Protein AF-A0A7J3Z7V3-F1 (afdb_monomer_lite)

Sequence (93 aa):
MSNAEVIDLGVFGKVTVVELSSSSAKICANIANYTEVCLTLEVKPLTQSAEIVVKELFERYKKIVVDGFVKGIQYAATIAEVEEKSGKSVMYT

Organism: NCBI:txid334771

Radius of gyration: 16.8 Å; chains: 1; bounding box: 42×27×48 Å

pLDDT: mean 79.25, std 12.27, range [44.72, 92.75]

Structure (mmCIF, N/CA/C/O backbone):
data_AF-A0A7J3Z7V3-F1
#
_entry.id   AF-A0A7J3Z7V3-F1
#
loop_
_atom_site.group_PDB
_atom_site.id
_atom_site.type_symbol
_atom_site.label_atom_id
_atom_site.label_alt_id
_atom_site.label_comp_id
_atom_site.label_asym_id
_atom_site.label_entity_id
_atom_site.label_seq_id
_atom_site.pdbx_PDB_ins_code
_atom_site.Cartn_x
_atom_site.Cartn_y
_atom_site.Cartn_z
_atom_site.occupancy
_atom_site.B_iso_or_equiv
_atom_site.auth_seq_id
_atom_site.auth_comp_id
_atom_site.auth_asym_id
_atom_site.auth_atom_id
_atom_site.pdbx_PDB_model_num
ATOM 1 N N . MET A 1 1 ? -20.052 6.006 1.309 1.00 45.41 1 MET A N 1
ATOM 2 C CA . MET A 1 1 ? -19.143 6.275 0.176 1.00 45.41 1 MET A CA 1
ATOM 3 C C . MET A 1 1 ? -17.777 5.770 0.604 1.00 45.41 1 MET A C 1
ATOM 5 O O . MET A 1 1 ? -17.318 6.211 1.647 1.00 45.41 1 MET A O 1
ATOM 9 N N . SER A 1 2 ? -17.195 4.788 -0.087 1.00 56.66 2 SER A N 1
ATOM 10 C CA . SER A 1 2 ? -15.824 4.347 0.203 1.00 56.66 2 SER A CA 1
ATOM 11 C C . SER A 1 2 ? -14.871 5.442 -0.262 1.00 56.66 2 SER A C 1
ATOM 13 O O . SER A 1 2 ? -14.895 5.805 -1.438 1.00 56.66 2 SER A O 1
ATOM 15 N N . ASN A 1 3 ? -14.090 6.006 0.656 1.00 77.00 3 ASN A N 1
ATOM 16 C CA . ASN A 1 3 ? -13.066 6.981 0.304 1.00 77.00 3 ASN A CA 1
ATOM 17 C C . ASN A 1 3 ? -11.900 6.224 -0.334 1.00 77.00 3 ASN A C 1
ATOM 19 O O . ASN A 1 3 ? -11.321 5.330 0.285 1.00 77.00 3 ASN A O 1
ATOM 23 N N . ALA A 1 4 ? -11.609 6.550 -1.591 1.00 85.81 4 ALA A N 1
ATOM 24 C CA . ALA A 1 4 ? -10.435 6.056 -2.287 1.00 85.81 4 ALA A CA 1
ATOM 25 C C . ALA A 1 4 ? -9.385 7.170 -2.323 1.00 85.81 4 ALA A C 1
ATOM 27 O O . ALA A 1 4 ? -9.639 8.246 -2.864 1.00 85.81 4 ALA A O 1
ATOM 28 N N . GLU A 1 5 ? -8.222 6.914 -1.738 1.00 91.06 5 GLU A N 1
ATOM 29 C CA . GLU A 1 5 ? -7.039 7.760 -1.860 1.00 91.06 5 GLU A CA 1
ATOM 30 C C . GLU A 1 5 ? -6.196 7.250 -3.032 1.00 91.06 5 GLU A C 1
ATOM 32 O O . GLU A 1 5 ? -5.967 6.047 -3.167 1.00 91.06 5 GLU A O 1
ATOM 37 N N . VAL A 1 6 ? -5.747 8.158 -3.899 1.00 90.31 6 VAL A N 1
ATOM 38 C CA . VAL A 1 6 ? -4.904 7.824 -5.051 1.00 90.31 6 VAL A CA 1
ATOM 39 C C . VAL A 1 6 ? -3.596 8.589 -4.936 1.00 90.31 6 VAL A C 1
ATOM 41 O O . VAL A 1 6 ? -3.587 9.817 -4.906 1.00 90.31 6 VAL A O 1
ATOM 44 N N . ILE A 1 7 ? -2.497 7.845 -4.902 1.00 90.06 7 ILE A N 1
ATOM 45 C CA . ILE A 1 7 ? -1.132 8.354 -4.909 1.00 90.06 7 ILE A CA 1
ATOM 46 C C . ILE A 1 7 ? -0.588 8.141 -6.319 1.00 90.06 7 ILE A C 1
ATOM 48 O O . ILE A 1 7 ? -0.335 7.008 -6.739 1.00 90.06 7 ILE A O 1
ATOM 52 N N . ASP A 1 8 ? -0.448 9.237 -7.056 1.00 88.38 8 ASP A N 1
ATOM 53 C CA . ASP A 1 8 ? 0.125 9.239 -8.397 1.00 88.38 8 ASP A CA 1
ATOM 54 C C . ASP A 1 8 ? 1.657 9.266 -8.312 1.00 88.38 8 ASP A C 1
ATOM 56 O O . ASP A 1 8 ? 2.239 10.141 -7.667 1.00 88.38 8 ASP A O 1
ATOM 60 N N . LEU A 1 9 ? 2.309 8.289 -8.941 1.00 83.94 9 LEU A N 1
ATOM 61 C CA . LEU A 1 9 ? 3.767 8.195 -9.044 1.00 83.94 9 LEU A CA 1
ATOM 62 C C . LEU A 1 9 ? 4.254 8.586 -10.451 1.00 83.94 9 LEU A C 1
ATOM 64 O O . LEU A 1 9 ? 5.416 8.358 -10.791 1.00 83.94 9 LEU A O 1
ATOM 68 N N . GLY A 1 10 ? 3.384 9.169 -11.279 1.00 82.00 10 GLY A N 1
ATOM 69 C CA . GLY A 1 10 ? 3.672 9.590 -12.642 1.00 82.00 10 GLY A CA 1
ATOM 70 C C . GLY A 1 10 ? 3.915 8.399 -13.563 1.00 82.00 10 GLY A C 1
ATOM 71 O O . GLY A 1 10 ? 3.138 7.447 -13.611 1.00 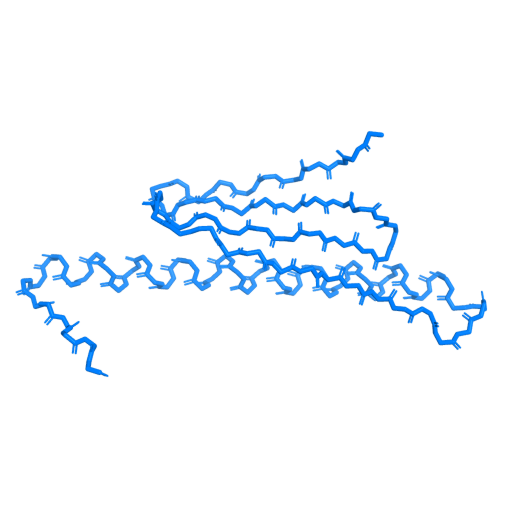82.00 10 GLY A O 1
ATOM 72 N N . VAL A 1 11 ? 5.030 8.435 -14.295 1.00 75.56 11 VAL A N 1
ATOM 73 C CA . VAL A 1 11 ? 5.406 7.377 -15.251 1.00 75.56 11 VAL A CA 1
ATOM 74 C C . VAL A 1 11 ? 5.620 6.008 -14.590 1.00 75.56 11 VAL A C 1
ATOM 76 O O . VAL A 1 11 ? 5.565 4.985 -15.266 1.00 75.56 11 VAL A O 1
ATOM 79 N N . PHE A 1 12 ? 5.815 5.973 -13.269 1.00 77.25 12 PHE A N 1
ATOM 80 C CA . PHE A 1 12 ? 6.049 4.745 -12.509 1.00 77.25 12 PHE A CA 1
ATOM 81 C C . PHE A 1 12 ? 4.762 3.993 -12.157 1.00 77.25 12 PHE A C 1
ATOM 83 O O . PHE A 1 12 ? 4.805 2.800 -11.848 1.00 77.25 12 PHE A O 1
ATOM 90 N N . GLY A 1 13 ? 3.611 4.662 -12.248 1.00 84.19 13 GLY A N 1
ATOM 91 C CA . GLY A 1 13 ? 2.306 4.079 -11.976 1.00 84.19 13 GLY A CA 1
ATOM 92 C C . GLY A 1 13 ? 1.555 4.792 -10.860 1.00 84.19 13 GLY A C 1
ATOM 93 O O . GLY A 1 13 ? 1.770 5.970 -10.593 1.00 84.19 13 GLY A O 1
ATOM 94 N N . LYS A 1 14 ? 0.638 4.077 -10.209 1.00 88.50 14 LYS A N 1
ATOM 95 C CA . LYS A 1 14 ? -0.230 4.645 -9.168 1.00 88.50 14 LYS A CA 1
ATOM 96 C C . LYS A 1 14 ? -0.515 3.646 -8.059 1.00 88.50 14 LYS A C 1
ATOM 98 O O . LYS A 1 14 ? -0.647 2.449 -8.316 1.00 88.50 14 LYS A O 1
ATOM 103 N N . VAL A 1 15 ? -0.680 4.147 -6.841 1.00 90.19 15 VAL A N 1
ATOM 104 C CA . VAL A 1 15 ? -1.174 3.376 -5.695 1.00 90.19 15 VAL A CA 1
ATOM 105 C C . VAL A 1 15 ? -2.563 3.884 -5.336 1.00 90.19 15 VAL A C 1
ATOM 107 O O . VAL A 1 15 ? -2.774 5.078 -5.173 1.00 90.19 15 VAL A O 1
ATOM 110 N N . THR A 1 16 ? -3.531 2.982 -5.246 1.00 91.56 16 THR A N 1
ATOM 111 C CA . THR A 1 16 ? -4.907 3.269 -4.837 1.00 91.56 16 THR A CA 1
ATOM 112 C C . THR A 1 16 ? -5.183 2.580 -3.511 1.00 91.56 16 THR A C 1
ATOM 114 O O . THR A 1 16 ? -5.008 1.369 -3.389 1.00 91.56 16 THR A O 1
ATOM 117 N N . VAL A 1 17 ? -5.638 3.340 -2.523 1.00 92.38 17 VAL A N 1
ATOM 118 C CA . VAL A 1 17 ? -6.033 2.848 -1.204 1.00 92.38 17 VAL A CA 1
ATOM 119 C C . VAL A 1 17 ? -7.535 3.025 -1.074 1.00 92.38 17 VAL A C 1
ATOM 121 O O . VAL A 1 17 ? -8.037 4.142 -1.113 1.00 92.38 17 VAL A O 1
ATOM 124 N N . VAL A 1 18 ? -8.264 1.924 -0.930 1.00 91.62 18 VAL A N 1
ATOM 125 C CA . VAL A 1 18 ? -9.717 1.917 -0.753 1.00 91.62 18 VAL A CA 1
ATOM 126 C C . VAL A 1 18 ? -10.024 1.479 0.668 1.00 91.62 18 VAL A C 1
ATOM 128 O O . VAL A 1 18 ? -9.796 0.321 1.025 1.00 91.62 18 VAL A O 1
ATOM 131 N N . GLU A 1 19 ? -10.553 2.390 1.480 1.00 89.19 19 GLU A N 1
ATOM 132 C CA . GLU A 1 19 ? -11.020 2.047 2.822 1.00 89.19 19 GLU A CA 1
ATOM 133 C C . GLU A 1 19 ? -12.351 1.287 2.724 1.00 89.19 19 GLU A C 1
ATOM 135 O O . GLU A 1 19 ? -13.331 1.768 2.144 1.00 89.19 19 GLU A O 1
ATOM 140 N N . LEU A 1 20 ? -12.363 0.060 3.249 1.00 88.75 20 LEU A N 1
ATOM 141 C CA . LEU A 1 20 ? -13.529 -0.826 3.237 1.00 88.75 20 LEU A CA 1
ATOM 142 C C . LEU A 1 20 ? -14.297 -0.728 4.563 1.00 88.75 20 LEU A C 1
ATOM 144 O O . LEU A 1 20 ? -15.527 -0.770 4.570 1.00 88.75 20 LEU A O 1
ATOM 148 N N . SER A 1 21 ? -13.576 -0.565 5.675 1.00 87.69 21 SER A N 1
ATOM 149 C CA . SER A 1 21 ? -14.112 -0.307 7.014 1.00 87.69 21 SER A CA 1
ATOM 150 C C . SER A 1 21 ? -13.067 0.402 7.886 1.00 87.69 21 SER A C 1
ATOM 152 O O . SER A 1 21 ? -11.916 0.547 7.485 1.00 87.69 21 SER A O 1
ATOM 154 N N . SER A 1 22 ? -13.428 0.746 9.127 1.00 82.94 22 SER A N 1
ATOM 155 C CA . SER A 1 22 ? -12.515 1.333 10.125 1.00 82.94 22 SER A CA 1
ATOM 156 C C . SER A 1 22 ? -11.325 0.446 10.526 1.00 82.94 22 SER A C 1
ATOM 158 O O . SER A 1 22 ? -10.465 0.890 11.287 1.00 82.94 22 SER A O 1
ATOM 160 N N . SER A 1 23 ? -11.287 -0.806 10.065 1.00 86.94 23 SER A N 1
ATOM 161 C CA . SER A 1 23 ? -10.220 -1.768 10.341 1.00 86.94 23 SER A CA 1
ATOM 162 C C . SER A 1 23 ? -9.801 -2.572 9.108 1.00 86.94 23 SER A C 1
ATOM 164 O O . SER A 1 23 ? -9.090 -3.572 9.240 1.00 86.94 23 SER A O 1
ATOM 166 N N . SER A 1 24 ? -10.245 -2.175 7.909 1.00 89.31 24 SER A N 1
ATOM 167 C CA . SER A 1 24 ? -9.875 -2.858 6.671 1.00 89.31 24 SER A CA 1
ATOM 168 C C . SER A 1 24 ? -9.727 -1.915 5.480 1.00 89.31 24 SER A C 1
ATOM 170 O O . SER A 1 24 ? -10.522 -0.998 5.268 1.00 89.31 24 SER A O 1
ATOM 172 N N . ALA A 1 25 ? -8.699 -2.160 4.672 1.00 90.50 25 ALA A N 1
ATOM 173 C CA . ALA A 1 25 ? -8.450 -1.440 3.430 1.00 90.50 25 ALA A CA 1
ATOM 174 C C . ALA A 1 25 ? -7.926 -2.383 2.349 1.00 90.50 25 ALA A C 1
ATOM 176 O O . ALA A 1 25 ? -7.186 -3.327 2.624 1.00 90.50 25 ALA A O 1
ATOM 177 N N . LYS A 1 26 ? -8.275 -2.088 1.099 1.00 92.75 26 LYS A N 1
ATOM 178 C CA . LYS A 1 26 ? -7.663 -2.693 -0.082 1.00 92.75 26 LYS A CA 1
ATOM 179 C C . LYS A 1 26 ? -6.658 -1.706 -0.663 1.00 92.75 26 LYS A C 1
ATOM 181 O O . LYS A 1 26 ? -7.023 -0.586 -1.001 1.00 92.75 26 LYS A O 1
ATOM 186 N N . ILE A 1 27 ? -5.407 -2.123 -0.782 1.00 91.69 27 ILE A N 1
ATOM 187 C CA . ILE A 1 27 ? -4.317 -1.324 -1.341 1.00 91.69 27 ILE A CA 1
ATOM 188 C C . ILE A 1 27 ? -3.931 -1.972 -2.663 1.00 91.69 27 ILE A C 1
ATOM 190 O O . ILE A 1 27 ? -3.563 -3.141 -2.679 1.00 91.69 27 ILE A O 1
ATOM 194 N N . CYS A 1 28 ? -4.034 -1.242 -3.764 1.00 89.56 28 CYS A N 1
ATOM 195 C CA . CYS A 1 28 ? -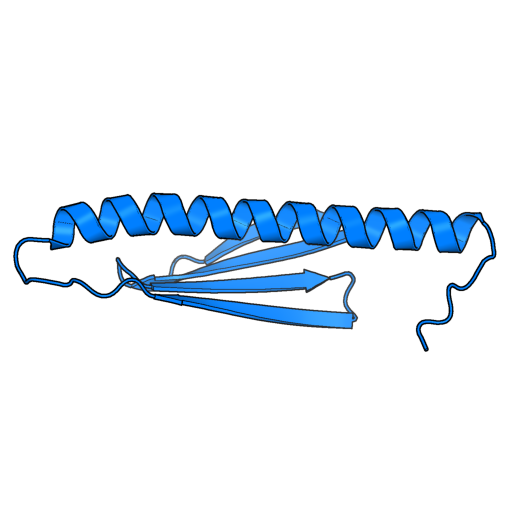3.674 -1.722 -5.092 1.00 89.56 28 CYS A CA 1
ATOM 196 C C . CYS A 1 28 ? -2.599 -0.828 -5.692 1.00 89.56 28 CYS A C 1
ATOM 198 O O . CYS A 1 28 ? -2.739 0.391 -5.714 1.00 89.56 28 CYS A O 1
ATOM 200 N N . ALA A 1 29 ? -1.542 -1.434 -6.206 1.00 86.94 29 ALA A N 1
ATOM 201 C CA . ALA A 1 29 ? -0.514 -0.773 -6.984 1.00 86.94 29 ALA A CA 1
ATOM 202 C C . ALA A 1 29 ? -0.630 -1.191 -8.442 1.00 86.94 29 ALA A C 1
ATOM 204 O O . ALA A 1 29 ? -0.659 -2.380 -8.747 1.00 86.94 29 ALA A O 1
ATOM 205 N N . ASN A 1 30 ? -0.657 -0.211 -9.335 1.00 83.00 30 ASN A N 1
ATOM 206 C CA . ASN A 1 30 ? -0.556 -0.432 -10.765 1.00 83.00 30 ASN A CA 1
ATOM 207 C C . ASN A 1 30 ? 0.817 0.058 -11.214 1.00 83.00 30 ASN A C 1
ATOM 209 O O . ASN A 1 30 ? 1.094 1.253 -11.116 1.00 83.00 30 ASN A O 1
ATOM 213 N N . ILE A 1 31 ? 1.669 -0.868 -11.651 1.00 75.81 31 ILE A N 1
ATOM 214 C CA . ILE A 1 31 ? 3.037 -0.575 -12.083 1.00 75.81 31 ILE A CA 1
ATOM 215 C C . ILE A 1 31 ? 3.047 -0.485 -13.604 1.00 75.81 31 ILE A C 1
ATOM 217 O O . ILE A 1 31 ? 2.775 -1.478 -14.284 1.00 75.81 31 ILE A O 1
ATOM 221 N N . ALA A 1 32 ? 3.355 0.708 -14.117 1.00 64.81 32 ALA A N 1
ATOM 222 C CA . ALA A 1 32 ? 3.627 0.976 -15.530 1.00 64.81 32 ALA A CA 1
ATOM 223 C C . ALA A 1 32 ? 2.661 0.309 -16.546 1.00 64.81 32 ALA A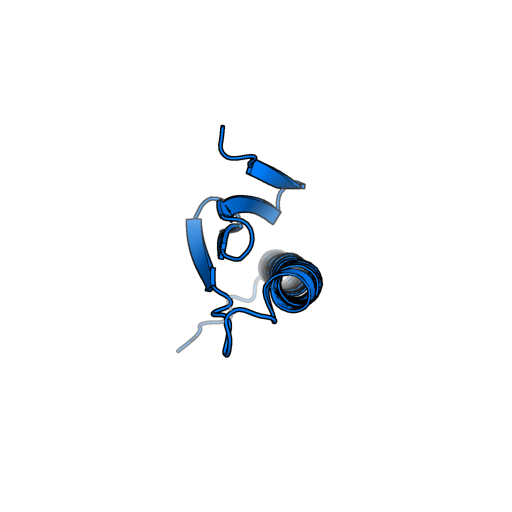 C 1
ATOM 225 O O . ALA A 1 32 ? 3.093 -0.080 -17.622 1.00 64.81 32 ALA A O 1
ATOM 226 N N . ASN A 1 33 ? 1.360 0.191 -16.235 1.00 59.91 33 ASN A N 1
ATOM 227 C CA . ASN A 1 33 ? 0.306 -0.401 -17.084 1.00 59.91 33 ASN A CA 1
ATOM 228 C C . ASN A 1 33 ? 0.364 -1.921 -17.359 1.00 59.91 33 ASN A C 1
ATOM 230 O O . ASN A 1 33 ? -0.453 -2.398 -18.146 1.00 59.91 33 ASN A O 1
ATOM 234 N N . TYR A 1 34 ? 1.237 -2.704 -16.716 1.00 58.94 34 TYR A N 1
ATOM 235 C CA . TYR A 1 34 ? 1.345 -4.147 -17.014 1.00 58.94 34 TYR A CA 1
ATOM 236 C C . TYR A 1 34 ? 0.720 -5.054 -15.952 1.00 58.94 34 TYR A C 1
ATOM 238 O O . TYR A 1 34 ? 0.073 -6.042 -16.300 1.00 58.94 34 TYR A O 1
ATOM 246 N N . THR A 1 35 ? 0.857 -4.708 -14.668 1.00 71.75 35 THR A N 1
ATOM 247 C CA . THR A 1 35 ? 0.422 -5.584 -13.571 1.00 71.75 35 THR A CA 1
ATOM 248 C C . THR A 1 35 ? -0.172 -4.768 -12.427 1.00 71.75 35 THR A C 1
ATOM 250 O O . THR A 1 35 ? 0.470 -3.859 -11.895 1.00 71.75 35 THR A O 1
ATOM 253 N N . GLU A 1 36 ? -1.402 -5.110 -12.037 1.00 84.00 36 GLU A N 1
ATOM 254 C CA . GLU A 1 36 ? -2.010 -4.641 -10.793 1.00 84.00 36 GLU A CA 1
ATOM 255 C C . GLU A 1 36 ? -1.730 -5.658 -9.682 1.00 84.00 36 GLU A C 1
ATOM 257 O O . GLU A 1 36 ? -2.065 -6.837 -9.800 1.00 84.00 36 GLU A O 1
ATOM 262 N N . VAL A 1 37 ? -1.120 -5.200 -8.592 1.00 84.25 37 VAL A N 1
ATOM 263 C CA . VAL A 1 37 ? -0.914 -5.994 -7.380 1.00 84.25 37 VAL A CA 1
ATOM 264 C C . VAL A 1 37 ? -1.765 -5.392 -6.278 1.00 84.25 37 VAL A C 1
ATOM 266 O O . VAL A 1 37 ? -1.576 -4.234 -5.911 1.00 84.25 37 VAL A O 1
ATOM 269 N N . CYS A 1 38 ? -2.686 -6.180 -5.732 1.00 88.69 38 CYS A N 1
ATOM 270 C CA . CYS A 1 38 ? -3.544 -5.759 -4.633 1.00 88.69 38 CYS A CA 1
ATOM 271 C C . CYS A 1 38 ? -3.258 -6.559 -3.363 1.00 88.69 38 CYS A C 1
ATOM 273 O O . CYS A 1 38 ? -3.114 -7.779 -3.402 1.00 88.69 38 CYS A O 1
ATOM 275 N N . LEU A 1 39 ? -3.263 -5.869 -2.228 1.00 88.75 39 LEU A N 1
ATOM 276 C CA . LEU A 1 39 ? -3.195 -6.443 -0.896 1.00 88.75 39 LEU A CA 1
ATOM 277 C C . LEU A 1 39 ? -4.388 -5.958 -0.072 1.00 88.75 39 LEU A C 1
ATOM 279 O O . LEU A 1 39 ? -4.718 -4.772 -0.065 1.00 88.75 39 LEU A O 1
ATOM 283 N N . THR A 1 40 ? -5.036 -6.883 0.629 1.00 91.19 40 THR A N 1
ATOM 284 C CA . THR A 1 40 ? -6.087 -6.552 1.593 1.00 91.19 40 THR A CA 1
ATOM 285 C C . THR A 1 40 ? -5.471 -6.529 2.981 1.00 91.19 40 THR A C 1
ATOM 287 O O . THR A 1 40 ? -4.953 -7.541 3.450 1.00 91.19 40 THR A O 1
ATOM 290 N N . LEU A 1 41 ? -5.524 -5.371 3.631 1.00 88.19 41 LEU A N 1
ATOM 291 C CA . LEU A 1 41 ? -5.154 -5.207 5.026 1.00 88.19 41 LEU A CA 1
ATOM 292 C C . LEU A 1 41 ? -6.420 -5.310 5.875 1.00 88.19 41 LEU A C 1
ATOM 294 O O . LEU A 1 41 ? -7.377 -4.573 5.649 1.00 88.19 41 LEU A O 1
ATOM 298 N N . GLU A 1 42 ? -6.408 -6.195 6.865 1.00 88.38 42 GLU A N 1
ATOM 299 C CA . GLU A 1 42 ? -7.496 -6.359 7.825 1.00 88.38 42 GLU A CA 1
ATOM 300 C C . GLU A 1 42 ? -6.906 -6.492 9.231 1.00 88.38 42 GLU A C 1
ATOM 302 O O . GLU A 1 42 ? -6.029 -7.323 9.473 1.00 88.38 42 GLU A O 1
ATOM 307 N N . VAL A 1 43 ? -7.390 -5.676 10.166 1.00 83.56 43 VAL A N 1
ATOM 308 C CA . VAL A 1 43 ? -7.047 -5.767 11.587 1.00 83.56 43 VAL A CA 1
ATOM 309 C C . VAL A 1 43 ? -8.278 -6.249 12.339 1.00 83.56 43 VAL A C 1
ATOM 311 O O . VAL A 1 43 ? -9.323 -5.597 12.334 1.00 83.56 43 VAL A O 1
ATOM 314 N N . LYS A 1 44 ? -8.157 -7.404 12.998 1.00 80.19 44 LYS A N 1
ATOM 315 C CA . LYS A 1 44 ? -9.237 -7.984 13.801 1.00 80.19 44 LYS A CA 1
ATOM 316 C C . LYS A 1 44 ? -9.056 -7.623 15.278 1.00 80.19 44 LYS A C 1
ATOM 318 O O . LYS A 1 44 ? -7.962 -7.830 15.808 1.00 80.19 44 LYS A O 1
ATOM 323 N N . PRO A 1 45 ? -10.094 -7.104 15.960 1.00 69.12 45 PRO A N 1
ATOM 324 C CA . PRO A 1 45 ? -10.039 -6.881 17.399 1.00 69.12 45 PRO A CA 1
ATOM 325 C C . PRO A 1 45 ? -9.889 -8.214 18.134 1.00 69.12 45 PRO A C 1
ATOM 327 O O . PRO A 1 45 ? -10.622 -9.164 17.869 1.00 69.12 45 PRO A O 1
ATOM 330 N N . LEU A 1 46 ? -8.961 -8.273 19.092 1.00 69.25 46 LEU A N 1
ATOM 331 C CA . LEU A 1 46 ? -8.829 -9.425 19.989 1.00 69.25 46 LEU A CA 1
ATOM 332 C C . LEU A 1 46 ? -9.911 -9.422 21.089 1.00 69.25 46 LEU A C 1
ATOM 334 O O . LEU A 1 46 ? -10.239 -10.478 21.620 1.00 69.25 46 LEU A O 1
ATOM 338 N N . THR A 1 47 ? -10.487 -8.255 21.415 1.00 71.81 47 THR A N 1
ATOM 339 C CA . THR A 1 47 ? -11.570 -8.069 22.400 1.00 71.81 47 THR A CA 1
ATOM 340 C C . THR A 1 47 ? -12.478 -6.885 22.023 1.00 71.81 47 THR A C 1
ATOM 342 O O . THR A 1 47 ? -12.053 -5.972 21.316 1.00 71.81 47 THR 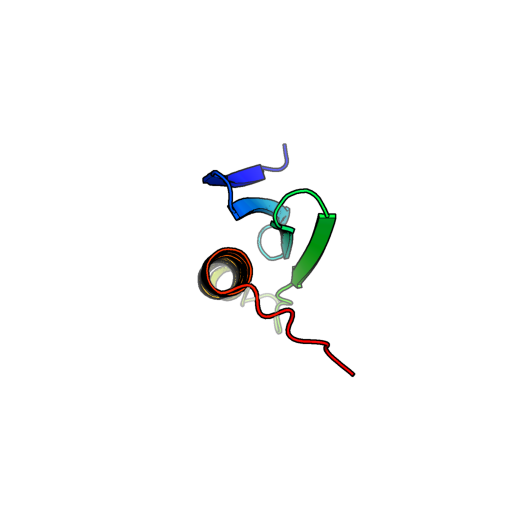A O 1
ATOM 345 N N . GLN A 1 48 ? -13.725 -6.858 22.522 1.00 59.47 48 GLN A N 1
ATOM 346 C CA . GLN A 1 48 ? -14.699 -5.775 22.262 1.00 59.47 48 GLN A CA 1
ATOM 347 C C . GLN A 1 48 ? -14.273 -4.396 22.804 1.00 59.47 48 GLN A C 1
ATOM 349 O O . GLN A 1 48 ? -14.693 -3.376 22.275 1.00 59.47 48 GLN A O 1
ATOM 354 N N . SER A 1 49 ? -13.417 -4.335 23.830 1.00 64.00 49 SER A N 1
ATOM 355 C CA . SER A 1 49 ? -12.930 -3.073 24.412 1.00 64.00 49 SER A CA 1
ATOM 356 C C . SER A 1 49 ? -11.760 -2.439 23.647 1.00 64.00 49 SER A C 1
ATOM 358 O O . SER A 1 49 ? -11.281 -1.373 24.032 1.00 64.00 49 SER A O 1
ATOM 360 N N . ALA A 1 50 ? -11.286 -3.076 22.571 1.00 68.69 50 ALA A N 1
ATOM 361 C CA . ALA A 1 50 ? -10.088 -2.666 21.842 1.00 68.69 50 ALA A CA 1
ATOM 362 C C . ALA A 1 50 ? -10.366 -1.818 20.587 1.00 68.69 50 ALA A C 1
ATOM 364 O O . ALA A 1 50 ? -9.420 -1.502 19.874 1.00 68.69 50 ALA A O 1
ATOM 365 N N . GLU A 1 51 ? -11.612 -1.431 20.291 1.00 70.38 51 GLU A N 1
ATOM 366 C CA . GLU A 1 51 ? -11.959 -0.751 19.026 1.00 70.38 51 GLU A CA 1
ATOM 367 C C . GLU A 1 51 ? -11.153 0.532 18.765 1.00 70.38 51 GLU A C 1
ATOM 369 O O . GLU A 1 51 ? -10.685 0.749 17.646 1.00 70.38 51 GLU A O 1
ATOM 374 N N . ILE A 1 52 ? -10.923 1.353 19.797 1.00 73.88 52 ILE A N 1
ATOM 375 C CA . ILE A 1 52 ? -10.115 2.580 19.674 1.00 73.88 52 ILE A CA 1
ATOM 376 C C . ILE A 1 52 ? -8.664 2.230 19.315 1.00 73.88 52 ILE A C 1
ATOM 378 O O . ILE A 1 52 ? -8.092 2.797 18.385 1.00 73.88 52 ILE A O 1
ATOM 382 N N . VAL A 1 53 ? -8.094 1.241 20.007 1.00 79.62 53 VAL A N 1
ATOM 383 C CA . VAL A 1 53 ? -6.721 0.768 19.784 1.00 79.62 53 VAL A CA 1
ATOM 384 C C . VAL A 1 53 ? -6.579 0.141 18.395 1.00 79.62 53 VAL A C 1
ATOM 386 O O . VAL A 1 53 ? -5.579 0.359 17.717 1.00 79.62 53 VAL A O 1
ATOM 389 N N . VAL A 1 54 ? -7.590 -0.596 17.933 1.00 82.94 54 VAL A N 1
ATOM 390 C CA . VAL A 1 54 ? -7.618 -1.205 16.597 1.00 82.94 54 VAL A CA 1
ATOM 391 C C . VAL A 1 54 ? -7.594 -0.143 15.513 1.00 82.94 54 VAL A C 1
ATOM 393 O O . VAL A 1 54 ? -6.840 -0.297 14.557 1.0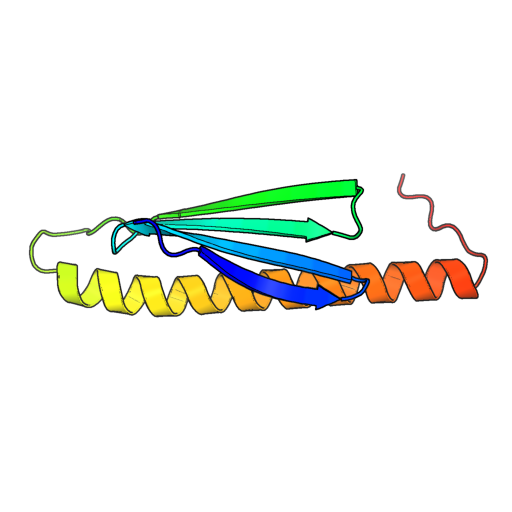0 82.94 54 VAL A O 1
ATOM 396 N N . LYS A 1 55 ? -8.349 0.948 15.671 1.00 82.25 55 LYS A N 1
ATOM 397 C CA . LYS A 1 55 ? -8.340 2.047 14.704 1.00 82.25 55 LYS A CA 1
ATOM 398 C C . LYS A 1 55 ? -6.969 2.725 14.630 1.00 82.25 55 LYS A C 1
ATOM 400 O O . LYS A 1 55 ? -6.447 2.928 13.539 1.00 82.25 55 LYS A O 1
ATOM 405 N N . GLU A 1 56 ? -6.352 3.029 15.773 1.00 85.50 56 GLU A N 1
ATOM 406 C CA . GLU A 1 56 ? -5.011 3.633 15.798 1.00 85.50 56 GLU A CA 1
ATOM 407 C C . GLU A 1 56 ? -3.939 2.716 15.200 1.00 85.50 56 GLU A C 1
ATOM 409 O O . GLU A 1 56 ? -3.082 3.166 14.434 1.00 85.50 56 GLU A O 1
ATOM 414 N N . LEU A 1 57 ? -3.983 1.422 15.531 1.00 85.25 57 LEU A N 1
ATOM 415 C CA . LEU A 1 57 ? -3.080 0.433 14.955 1.00 85.25 57 LEU A CA 1
ATOM 416 C C . LEU A 1 57 ? -3.304 0.312 13.451 1.00 85.25 57 LEU A C 1
ATOM 418 O O . LEU A 1 57 ? -2.334 0.349 12.698 1.00 85.25 57 LEU A O 1
ATOM 422 N N . PHE A 1 58 ? -4.556 0.218 13.008 1.00 88.50 58 PHE A N 1
ATOM 423 C CA . PHE A 1 58 ? -4.904 0.137 11.596 1.00 88.50 58 PHE A CA 1
ATOM 424 C C . PHE A 1 58 ? -4.347 1.324 10.810 1.00 88.50 58 PHE A C 1
ATOM 426 O O . PHE A 1 58 ? -3.674 1.106 9.808 1.00 88.50 58 PHE A O 1
ATOM 433 N N . GLU A 1 59 ? -4.512 2.556 11.297 1.00 87.94 59 GLU A N 1
ATOM 434 C CA . GLU A 1 59 ? -3.950 3.741 10.639 1.00 87.94 59 GLU A CA 1
ATOM 435 C C . GLU A 1 59 ? -2.417 3.689 10.537 1.00 87.94 59 GLU A C 1
ATOM 437 O O . GLU A 1 59 ? -1.849 3.986 9.482 1.00 87.94 59 GLU A O 1
ATOM 442 N N . ARG A 1 60 ? -1.725 3.245 11.597 1.00 89.12 60 ARG A N 1
ATOM 443 C CA . ARG A 1 60 ? -0.262 3.074 11.567 1.00 89.12 60 ARG A CA 1
ATOM 444 C C . ARG A 1 60 ? 0.173 1.994 10.575 1.00 89.12 60 ARG A C 1
ATOM 446 O O . ARG A 1 60 ? 1.094 2.227 9.794 1.00 89.12 60 ARG A O 1
ATOM 453 N N . TYR A 1 61 ? -0.476 0.831 10.592 1.00 87.56 61 TYR A N 1
ATOM 454 C CA . TYR A 1 61 ? -0.161 -0.278 9.687 1.00 87.56 61 TYR A CA 1
ATOM 455 C C . TYR A 1 61 ? -0.465 0.074 8.230 1.00 87.56 61 TYR A C 1
ATOM 457 O O . TYR A 1 61 ? 0.373 -0.173 7.365 1.00 87.56 61 TYR A O 1
ATOM 465 N N . LYS A 1 62 ? -1.614 0.709 7.964 1.00 89.75 62 LYS A N 1
ATOM 466 C CA . LYS A 1 62 ? -2.003 1.204 6.638 1.00 89.75 62 LYS A CA 1
ATOM 467 C C . LYS A 1 62 ? -0.905 2.093 6.063 1.00 89.75 62 LYS A C 1
ATOM 469 O O . LYS A 1 62 ? -0.444 1.835 4.956 1.00 89.75 62 LYS A O 1
ATOM 474 N N . LYS A 1 63 ? -0.411 3.058 6.847 1.00 91.44 63 LYS A N 1
ATOM 475 C CA . LYS A 1 63 ? 0.687 3.939 6.429 1.00 91.44 63 LYS A CA 1
ATOM 476 C C . LYS A 1 63 ? 1.963 3.168 6.071 1.00 91.44 63 LYS A C 1
ATOM 478 O O . LYS A 1 63 ? 2.516 3.389 5.001 1.00 91.44 63 LYS A O 1
ATOM 483 N N . ILE A 1 64 ? 2.411 2.245 6.927 1.00 90.44 64 ILE A N 1
ATOM 484 C CA . ILE A 1 64 ? 3.636 1.456 6.688 1.00 90.44 64 ILE A CA 1
ATOM 485 C C . ILE A 1 64 ? 3.536 0.655 5.384 1.00 90.44 64 ILE A C 1
ATOM 487 O O . ILE A 1 64 ? 4.482 0.634 4.597 1.00 90.44 64 ILE A O 1
ATOM 491 N N . VAL A 1 65 ? 2.396 -0.003 5.156 1.00 88.38 65 VAL A N 1
ATOM 492 C CA . VAL A 1 65 ? 2.179 -0.813 3.951 1.00 88.38 65 VAL A CA 1
ATOM 493 C C . VAL A 1 65 ? 2.167 0.075 2.709 1.00 88.38 65 VAL A C 1
ATOM 495 O O . VAL A 1 65 ? 2.874 -0.228 1.752 1.00 88.38 65 VAL A O 1
ATOM 498 N N . VAL A 1 66 ? 1.429 1.188 2.732 1.00 90.06 66 VAL A N 1
ATOM 499 C CA . VAL A 1 66 ? 1.368 2.135 1.606 1.00 90.06 66 VAL A CA 1
ATOM 500 C C . VAL A 1 66 ? 2.756 2.687 1.269 1.00 90.06 66 VAL A C 1
ATOM 502 O O . VAL A 1 66 ? 3.168 2.620 0.110 1.00 90.06 66 VAL A O 1
ATOM 505 N N . ASP A 1 67 ? 3.516 3.137 2.271 1.00 91.56 67 ASP A N 1
ATOM 506 C CA . ASP A 1 67 ? 4.885 3.632 2.085 1.00 91.56 67 ASP A CA 1
ATOM 507 C C . ASP A 1 67 ? 5.801 2.554 1.472 1.00 91.56 67 ASP A C 1
ATOM 509 O O . ASP A 1 67 ? 6.646 2.850 0.621 1.00 91.56 67 ASP A O 1
ATOM 513 N N . GLY A 1 68 ? 5.637 1.293 1.887 1.00 89.19 68 GLY A N 1
ATOM 514 C CA . GLY A 1 68 ? 6.369 0.150 1.340 1.00 89.19 68 GLY A CA 1
ATOM 515 C C . GLY A 1 68 ? 6.050 -0.114 -0.133 1.00 89.19 68 GLY A C 1
ATOM 516 O O . GLY A 1 68 ? 6.970 -0.296 -0.932 1.00 89.19 68 GLY A O 1
ATOM 517 N N . PHE A 1 69 ? 4.769 -0.072 -0.508 1.00 87.62 69 PHE A N 1
ATOM 518 C CA . PHE A 1 69 ? 4.332 -0.207 -1.900 1.00 87.62 69 PHE A CA 1
ATOM 519 C C . PHE A 1 69 ? 4.921 0.899 -2.779 1.00 87.62 69 PHE A C 1
ATOM 521 O O . PHE A 1 69 ? 5.516 0.598 -3.810 1.00 87.62 69 PHE A O 1
ATOM 528 N N . VAL A 1 70 ? 4.831 2.163 -2.353 1.00 87.50 70 VAL A N 1
ATOM 529 C CA . VAL A 1 70 ? 5.383 3.301 -3.107 1.00 87.50 70 VAL A CA 1
ATOM 530 C C . VAL A 1 70 ? 6.882 3.122 -3.362 1.00 87.50 70 VAL A C 1
ATOM 532 O O . VAL A 1 70 ? 7.329 3.218 -4.507 1.00 87.50 70 VAL A O 1
ATOM 535 N N . LYS A 1 71 ? 7.657 2.788 -2.323 1.00 89.12 71 LYS A N 1
ATOM 536 C CA . LYS A 1 71 ? 9.105 2.558 -2.455 1.00 89.12 71 LYS A CA 1
ATOM 537 C C . LYS A 1 71 ? 9.429 1.374 -3.362 1.00 89.12 71 LYS A C 1
ATOM 539 O O . LYS A 1 71 ? 10.359 1.464 -4.158 1.00 89.12 71 LYS A O 1
ATOM 544 N N . GLY A 1 72 ? 8.672 0.280 -3.257 1.00 85.25 72 GLY A N 1
ATOM 545 C CA . GLY A 1 72 ? 8.850 -0.903 -4.101 1.00 85.25 72 GLY A CA 1
ATOM 546 C C . GLY A 1 72 ? 8.649 -0.595 -5.585 1.00 85.25 72 GLY A C 1
ATOM 547 O O . GLY A 1 72 ? 9.475 -0.987 -6.407 1.00 85.25 72 GLY A O 1
ATOM 548 N N . ILE A 1 73 ? 7.606 0.171 -5.918 1.00 83.44 73 ILE A N 1
ATOM 549 C CA . ILE A 1 73 ? 7.322 0.598 -7.296 1.00 83.44 73 ILE A CA 1
ATOM 550 C C . ILE A 1 73 ? 8.439 1.497 -7.831 1.00 83.44 73 ILE A C 1
ATOM 552 O O . ILE A 1 73 ? 8.955 1.253 -8.918 1.00 83.44 73 ILE A O 1
ATOM 556 N N . GLN A 1 74 ? 8.857 2.504 -7.057 1.00 83.50 74 GLN A N 1
ATOM 557 C CA . GLN A 1 74 ? 9.945 3.410 -7.448 1.00 83.50 74 GLN A CA 1
ATOM 558 C C . GLN A 1 74 ? 11.271 2.665 -7.656 1.00 83.50 74 GLN A C 1
ATOM 560 O O . GLN A 1 74 ? 12.008 2.957 -8.599 1.00 83.50 74 GLN A O 1
ATOM 565 N N . TYR A 1 75 ? 11.570 1.683 -6.803 1.00 84.81 75 TYR A N 1
ATOM 566 C CA . TYR A 1 75 ? 12.766 0.856 -6.935 1.00 84.81 75 TYR A CA 1
ATOM 567 C C . TYR A 1 75 ? 12.730 -0.009 -8.200 1.00 84.81 75 TYR A C 1
ATOM 569 O O . TYR A 1 75 ? 13.684 0.011 -8.977 1.00 84.81 75 TYR A O 1
ATOM 577 N N . ALA A 1 76 ? 11.617 -0.709 -8.446 1.00 78.38 76 ALA A N 1
ATOM 578 C CA . ALA A 1 76 ? 11.432 -1.516 -9.652 1.00 78.38 76 ALA A CA 1
ATOM 579 C C . ALA A 1 76 ? 11.548 -0.668 -10.927 1.00 78.38 76 ALA A C 1
ATOM 581 O O . ALA A 1 76 ? 12.218 -1.064 -11.878 1.00 78.38 76 ALA A O 1
ATOM 582 N N . ALA A 1 77 ? 10.966 0.532 -10.923 1.00 75.88 77 ALA A N 1
ATOM 583 C CA . ALA A 1 77 ? 11.080 1.450 -12.045 1.00 75.88 77 ALA A CA 1
ATOM 584 C C . ALA A 1 77 ? 12.509 1.964 -12.267 1.00 75.88 77 ALA A C 1
ATOM 586 O O . ALA A 1 77 ? 12.962 2.048 -13.405 1.00 75.88 77 ALA A O 1
ATOM 587 N N . THR A 1 78 ? 13.243 2.258 -11.190 1.00 79.44 78 THR A N 1
ATOM 588 C CA . THR A 1 78 ? 14.653 2.665 -11.287 1.00 79.44 78 THR A CA 1
ATOM 589 C C . THR A 1 78 ? 15.499 1.562 -11.925 1.00 79.44 78 THR A C 1
ATOM 591 O O . THR A 1 78 ? 16.343 1.855 -12.769 1.00 79.44 78 THR A O 1
ATOM 594 N N . ILE A 1 79 ? 15.270 0.295 -11.559 1.00 75.94 79 ILE A N 1
ATOM 595 C CA . ILE A 1 79 ? 15.953 -0.845 -12.189 1.00 75.94 79 ILE A CA 1
ATOM 596 C C . ILE A 1 79 ? 15.613 -0.912 -13.679 1.00 75.94 79 ILE A C 1
ATOM 598 O O . ILE A 1 79 ? 16.530 -0.966 -14.494 1.00 75.94 79 ILE A O 1
ATOM 602 N N . ALA A 1 80 ? 14.328 -0.840 -14.037 1.00 71.81 80 ALA A N 1
ATOM 603 C CA . ALA A 1 80 ? 13.891 -0.910 -15.430 1.00 71.81 80 ALA A CA 1
ATOM 604 C C . ALA A 1 80 ? 14.521 0.197 -16.300 1.00 71.81 80 ALA A C 1
ATOM 606 O O . ALA A 1 80 ? 15.016 -0.082 -17.390 1.00 71.81 80 ALA A O 1
ATOM 607 N N . GLU A 1 81 ? 14.593 1.438 -15.802 1.00 71.00 81 GLU A N 1
ATOM 608 C CA . GLU A 1 81 ? 15.265 2.536 -16.513 1.00 71.00 81 GLU A CA 1
ATOM 609 C C . GLU A 1 81 ? 16.774 2.307 -16.692 1.00 71.00 81 GLU A C 1
ATOM 611 O O . GLU A 1 81 ? 17.351 2.682 -17.717 1.00 71.00 81 GLU A O 1
ATOM 616 N N . VAL A 1 82 ? 17.442 1.742 -15.681 1.00 73.56 82 VAL A N 1
ATOM 617 C CA . VAL A 1 82 ? 18.877 1.428 -15.744 1.00 73.56 82 VAL A CA 1
ATOM 618 C C . VAL A 1 82 ? 19.137 0.303 -16.747 1.00 73.56 82 VAL A C 1
ATOM 620 O O . VAL A 1 82 ? 20.112 0.367 -17.498 1.00 73.56 82 VAL A O 1
ATOM 623 N N . GLU A 1 83 ? 18.271 -0.707 -16.803 1.00 68.69 83 GLU A N 1
ATOM 624 C CA . GLU A 1 83 ? 18.344 -1.794 -17.784 1.00 68.69 83 GLU A CA 1
ATOM 625 C C . GLU A 1 83 ? 18.147 -1.282 -19.215 1.00 68.69 83 GLU A C 1
ATOM 627 O O . GLU A 1 83 ? 18.981 -1.559 -20.082 1.00 68.69 83 GLU A O 1
ATOM 632 N N . GLU A 1 84 ? 17.125 -0.451 -19.451 1.00 66.00 84 GLU A N 1
ATOM 633 C CA . GLU A 1 84 ? 16.852 0.149 -20.763 1.00 66.00 84 GLU A CA 1
ATOM 634 C C . GLU A 1 84 ? 18.034 1.002 -21.256 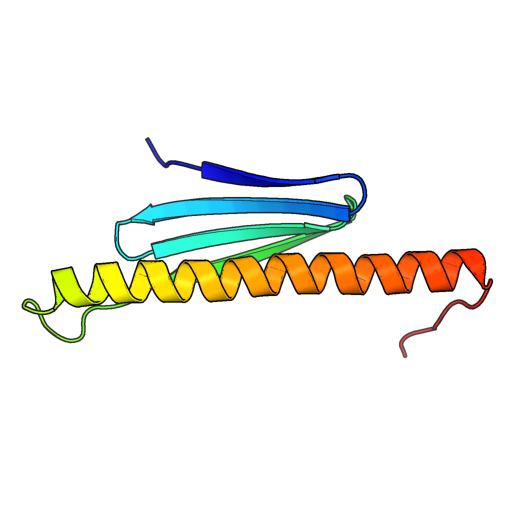1.00 66.00 84 GLU A C 1
ATOM 636 O O . GLU A 1 84 ? 18.493 0.845 -22.389 1.00 66.00 84 GLU A O 1
ATOM 641 N N . LYS A 1 85 ? 18.602 1.851 -20.387 1.00 70.31 85 LYS A N 1
ATOM 642 C CA . LYS A 1 85 ? 19.749 2.717 -20.726 1.00 70.31 85 LYS A CA 1
ATOM 643 C C . LYS A 1 85 ? 21.061 1.949 -20.908 1.00 70.31 85 LYS A C 1
ATOM 645 O O . LYS A 1 85 ? 21.950 2.430 -21.609 1.00 70.31 85 LYS A O 1
ATOM 650 N N . SER A 1 86 ? 21.217 0.789 -20.268 1.00 72.12 86 SER A N 1
ATOM 651 C CA . SER A 1 86 ? 22.452 -0.006 -20.325 1.00 72.12 86 SER A CA 1
ATOM 652 C C . SER A 1 86 ? 22.451 -1.087 -21.410 1.00 72.12 86 SER A C 1
ATOM 654 O O . SER A 1 86 ? 23.492 -1.708 -21.638 1.00 72.12 86 SER A O 1
ATOM 656 N N . GLY A 1 87 ? 21.317 -1.324 -22.085 1.00 62.50 87 GLY A N 1
ATOM 657 C CA . GLY A 1 87 ? 21.177 -2.357 -23.118 1.00 62.50 87 GLY A CA 1
ATOM 658 C C . GLY A 1 87 ? 21.330 -3.790 -22.591 1.00 62.50 87 GLY A C 1
ATOM 659 O O . GLY A 1 87 ? 21.476 -4.727 -23.376 1.00 62.50 87 GLY A O 1
ATOM 660 N N . LYS A 1 88 ? 21.327 -3.975 -21.265 1.00 58.84 88 LYS A N 1
ATOM 661 C CA . LYS A 1 88 ? 21.424 -5.279 -20.609 1.00 58.84 88 LYS A CA 1
ATOM 662 C C . LYS A 1 88 ? 20.028 -5.720 -20.188 1.00 58.84 88 LYS A C 1
ATOM 664 O O . LYS A 1 88 ? 19.481 -5.200 -19.226 1.00 58.84 88 LYS A O 1
ATOM 669 N N . SER A 1 89 ? 19.478 -6.709 -20.888 1.00 51.44 89 SER A N 1
ATOM 670 C CA . SER A 1 89 ? 18.322 -7.463 -20.402 1.00 51.44 89 SER A CA 1
ATOM 671 C C . SER A 1 89 ? 18.804 -8.425 -19.317 1.00 51.44 89 SER A C 1
ATOM 673 O O . SER A 1 89 ? 19.584 -9.340 -19.597 1.00 51.44 89 SER A O 1
ATOM 675 N N . VAL A 1 90 ? 18.386 -8.207 -18.071 1.00 53.50 90 VAL A N 1
ATOM 676 C CA . VAL A 1 90 ? 18.557 -9.206 -17.016 1.00 53.50 90 VAL A CA 1
ATOM 677 C C . VAL A 1 90 ? 17.500 -10.282 -17.264 1.00 53.50 90 VAL A C 1
ATOM 679 O O . VAL A 1 90 ? 16.326 -10.113 -16.950 1.00 53.50 90 VAL A O 1
ATOM 682 N N . MET A 1 91 ? 17.898 -11.385 -17.903 1.00 44.72 91 MET A N 1
ATOM 683 C CA . MET A 1 91 ? 17.047 -12.573 -17.977 1.00 44.72 91 MET A CA 1
ATOM 684 C C . MET A 1 91 ? 16.895 -13.145 -16.567 1.00 44.72 91 MET A C 1
ATOM 686 O O . MET A 1 91 ? 17.844 -13.701 -16.014 1.00 44.72 91 MET A O 1
ATOM 690 N N . TYR A 1 92 ? 15.704 -13.009 -15.990 1.00 52.44 92 TYR A N 1
ATOM 691 C CA . TYR A 1 92 ? 15.317 -13.753 -14.797 1.00 52.44 92 TYR A CA 1
ATOM 692 C C . TYR A 1 92 ? 15.007 -15.198 -15.223 1.00 52.44 92 TYR A C 1
ATOM 694 O O . TYR A 1 92 ? 14.012 -15.437 -15.908 1.00 52.44 92 TYR A O 1
ATOM 702 N N . THR A 1 93 ? 15.903 -16.133 -14.893 1.00 46.84 93 THR A N 1
ATOM 703 C CA . THR A 1 93 ? 15.678 -17.589 -14.996 1.00 46.84 93 THR A CA 1
ATOM 704 C C . THR A 1 93 ? 14.851 -18.110 -13.837 1.00 46.84 93 THR A C 1
ATOM 706 O O . THR A 1 93 ? 15.141 -17.665 -12.702 1.00 46.84 93 THR A O 1
#

Foldseek 3Di:
DWDWDWDDPDQQFIWIWTDPDLFKIKIWTDGRPDDIDIDIGGFDDPDPVCSVVSSVVSVVVVVVVNVVRSVVSVVVVVVVVVCVVVVDDPDDD

Secondary structure (DSSP, 8-state):
-PPEEEEE-GGGEEEEEEEEETTEEEEEEEETTTEEEEEEEE---SSGGGHHHHHHHHHHHHHHHHHHHHHHHHHHHHHHHHHHHHT------